Protein AF-A0A7W0W931-F1 (afdb_monomer_lite)

pLDDT: mean 83.73, std 11.63, range [45.88, 95.38]

Foldseek 3Di:
DDPVLLVQLLVLLLQLLVQLQVQLVCLVPPPVVPDDPPDCPSVVSLLVSRLRRSLVSNCVSCVPCSVLLNVQLVVLSVVQLVVLVVVLCVPQNDVVCVVVVNPSSSVSSSVSSSVSSSVSSNVVSVVVVVVVD

Radius of gyration: 16.45 Å; chains: 1; bounding box: 51×22×43 Å

Structure (mmCIF, N/CA/C/O backbone):
data_AF-A0A7W0W931-F1
#
_entry.id   AF-A0A7W0W931-F1
#
loop_
_atom_site.group_PDB
_atom_site.id
_atom_site.type_symbol
_atom_site.label_atom_id
_atom_site.label_alt_id
_atom_site.label_comp_id
_atom_site.label_asym_id
_atom_site.label_entity_id
_atom_site.label_seq_id
_atom_site.pdbx_PDB_ins_code
_atom_site.Cartn_x
_atom_site.Cartn_y
_atom_site.Cartn_z
_atom_site.occupancy
_atom_site.B_iso_or_equiv
_atom_site.auth_seq_id
_atom_site.auth_comp_id
_atom_site.auth_asym_id
_atom_site.auth_atom_id
_atom_site.pdbx_PDB_model_num
ATOM 1 N N . MET A 1 1 ? -20.547 -1.727 14.529 1.00 59.97 1 MET A N 1
ATOM 2 C CA . MET A 1 1 ? -19.397 -0.788 14.589 1.00 59.97 1 MET A CA 1
ATOM 3 C C . MET A 1 1 ? -19.859 0.586 14.098 1.00 59.97 1 MET A C 1
ATOM 5 O O . MET A 1 1 ? -20.535 0.610 13.072 1.00 59.97 1 MET A O 1
ATOM 9 N N . THR A 1 2 ? -19.578 1.699 14.794 1.00 76.44 2 THR A N 1
ATOM 10 C CA . THR A 1 2 ? -20.090 3.027 14.377 1.00 76.44 2 THR A CA 1
ATOM 11 C C . THR A 1 2 ? -19.434 3.487 13.069 1.00 76.44 2 THR A C 1
ATOM 13 O O . THR A 1 2 ? -18.272 3.169 12.801 1.00 76.44 2 THR A O 1
ATOM 16 N N . GLN A 1 3 ? -20.182 4.217 12.237 1.00 80.56 3 GLN A N 1
ATOM 17 C CA . GLN A 1 3 ? -19.738 4.693 10.919 1.00 80.56 3 GLN A CA 1
ATOM 18 C C . GLN A 1 3 ? -18.432 5.504 11.008 1.00 80.56 3 GLN A C 1
ATOM 20 O O . GLN A 1 3 ? -17.532 5.321 10.191 1.00 80.56 3 GLN A O 1
ATOM 25 N N . ALA A 1 4 ? -18.271 6.298 12.072 1.00 81.69 4 ALA A N 1
ATOM 26 C CA . ALA A 1 4 ? -17.059 7.065 12.351 1.00 81.69 4 ALA A CA 1
ATOM 27 C C . ALA A 1 4 ? -15.796 6.195 12.510 1.00 81.69 4 ALA A C 1
ATOM 29 O O . ALA A 1 4 ? -14.731 6.556 12.016 1.00 81.69 4 ALA A O 1
ATOM 30 N N . ILE A 1 5 ? -15.889 5.020 13.148 1.00 80.38 5 ILE A N 1
ATOM 31 C CA . ILE A 1 5 ? -14.724 4.137 13.347 1.00 80.38 5 ILE A CA 1
ATOM 32 C C . ILE A 1 5 ? -14.324 3.466 12.022 1.00 80.38 5 ILE A C 1
ATOM 34 O O . ILE A 1 5 ? -13.137 3.225 11.788 1.00 80.38 5 ILE A O 1
ATOM 38 N N . ARG A 1 6 ? -15.288 3.183 11.132 1.00 84.44 6 ARG A N 1
ATOM 39 C CA . ARG A 1 6 ? -14.988 2.643 9.792 1.00 84.44 6 ARG A CA 1
ATOM 40 C C . ARG A 1 6 ? -14.221 3.671 8.972 1.00 84.44 6 ARG A C 1
ATOM 42 O O . ARG A 1 6 ? -13.127 3.367 8.509 1.00 84.44 6 ARG A O 1
ATOM 49 N N . TRP A 1 7 ? -14.741 4.897 8.902 1.00 87.56 7 TRP A N 1
ATOM 50 C CA . TRP A 1 7 ? -14.079 6.002 8.212 1.00 87.56 7 TRP A CA 1
ATOM 51 C C . TRP A 1 7 ? -12.702 6.304 8.786 1.00 87.56 7 TRP A C 1
ATOM 53 O O . TRP A 1 7 ? -11.751 6.402 8.026 1.00 87.56 7 TRP A O 1
ATOM 63 N N . ARG A 1 8 ? -12.546 6.334 10.114 1.00 88.56 8 ARG A N 1
ATOM 64 C CA . ARG A 1 8 ? -11.226 6.486 10.741 1.00 88.56 8 ARG A CA 1
ATOM 65 C C . 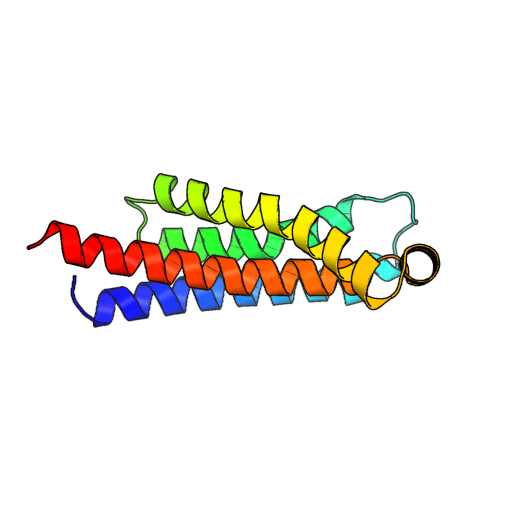ARG A 1 8 ? -10.242 5.406 10.285 1.00 88.56 8 ARG A C 1
ATOM 67 O O . ARG A 1 8 ? -9.099 5.721 9.981 1.00 88.56 8 ARG A O 1
ATOM 74 N N . THR A 1 9 ? -10.670 4.143 10.251 1.00 88.44 9 THR A N 1
ATOM 75 C CA . THR A 1 9 ? -9.797 3.027 9.848 1.00 88.44 9 THR A CA 1
ATOM 76 C C . THR A 1 9 ? -9.381 3.160 8.386 1.00 88.44 9 THR A C 1
ATOM 78 O O . THR A 1 9 ? -8.195 3.076 8.085 1.00 88.44 9 THR A O 1
ATOM 81 N N . LEU A 1 10 ? -10.345 3.423 7.500 1.00 91.12 10 LEU A N 1
ATOM 82 C CA . LEU A 1 10 ? -10.094 3.638 6.077 1.00 91.12 10 LEU A CA 1
ATOM 83 C C . LEU A 1 10 ? -9.149 4.817 5.851 1.00 91.12 10 LEU A C 1
ATOM 85 O O . LEU A 1 10 ? -8.146 4.653 5.170 1.00 91.12 10 LEU A O 1
ATOM 89 N N . SER A 1 11 ? -9.411 5.967 6.474 1.00 92.44 11 SER A N 1
ATOM 90 C CA . SER A 1 11 ? -8.580 7.161 6.318 1.00 92.44 11 SER A CA 1
ATOM 91 C C . SER A 1 11 ? -7.159 6.953 6.837 1.00 92.44 11 SER A C 1
ATOM 93 O O . SER A 1 11 ? -6.216 7.384 6.185 1.00 92.44 11 SER A O 1
ATOM 95 N N . LEU A 1 12 ? -6.971 6.267 7.972 1.00 93.31 12 LEU A N 1
ATOM 96 C CA . LEU A 1 12 ? -5.634 5.999 8.514 1.00 93.31 12 LEU A CA 1
ATOM 97 C C . LEU A 1 12 ? -4.844 5.005 7.659 1.00 93.31 12 LEU A C 1
ATOM 99 O O . LEU A 1 12 ? -3.660 5.228 7.420 1.00 93.31 12 LEU A O 1
ATOM 103 N N . VAL A 1 13 ? -5.480 3.936 7.169 1.00 93.38 13 VAL A N 1
ATOM 104 C CA . VAL A 1 13 ? -4.826 2.994 6.245 1.00 93.38 13 VAL A CA 1
ATOM 105 C C . VAL A 1 13 ? -4.526 3.672 4.912 1.00 93.38 13 VAL A C 1
ATOM 107 O O . VAL A 1 13 ? -3.430 3.505 4.388 1.00 93.38 13 VAL A O 1
ATOM 110 N N . MET A 1 14 ? -5.450 4.489 4.398 1.00 93.81 14 MET A N 1
ATOM 111 C CA . MET A 1 14 ? -5.251 5.275 3.182 1.00 93.81 14 MET A CA 1
ATOM 112 C C . MET A 1 14 ? -4.056 6.212 3.331 1.00 93.81 14 MET A C 1
ATOM 114 O O . MET A 1 14 ? -3.117 6.111 2.549 1.00 93.81 14 MET A O 1
ATOM 118 N N . LEU A 1 15 ? -4.040 7.055 4.366 1.00 94.75 15 LEU A N 1
ATOM 119 C CA . LEU A 1 15 ? -2.926 7.962 4.641 1.00 94.75 15 LEU A CA 1
ATOM 120 C C . LEU A 1 15 ? -1.609 7.199 4.801 1.00 94.75 15 LEU A C 1
ATOM 122 O O . LEU A 1 15 ? -0.621 7.567 4.175 1.00 94.75 15 LEU A O 1
ATOM 126 N N . GLY A 1 16 ? -1.601 6.105 5.564 1.00 94.19 16 GLY A N 1
ATOM 127 C CA . GLY A 1 16 ? -0.421 5.261 5.728 1.00 94.19 16 GLY A CA 1
ATOM 128 C C . GLY A 1 16 ? 0.085 4.687 4.401 1.00 94.19 16 GLY A C 1
ATOM 129 O O . GLY A 1 16 ? 1.269 4.795 4.094 1.00 94.19 16 GLY A O 1
ATOM 130 N N . SER A 1 17 ? -0.808 4.132 3.579 1.00 92.81 17 SER A N 1
ATOM 131 C CA . SER A 1 17 ? -0.461 3.574 2.266 1.00 92.81 17 SER A CA 1
ATOM 132 C C . SER A 1 17 ? 0.039 4.640 1.286 1.00 92.81 17 SER A C 1
ATOM 134 O O . SER A 1 17 ? 0.995 4.391 0.558 1.00 92.81 17 SER A O 1
ATOM 136 N N . LEU A 1 18 ? -0.542 5.846 1.308 1.00 94.12 18 LEU A N 1
ATOM 137 C CA . LEU A 1 18 ? -0.125 6.969 0.468 1.00 94.12 18 LEU A CA 1
ATOM 138 C C . LEU A 1 18 ? 1.230 7.532 0.902 1.00 94.12 18 LEU A C 1
ATOM 140 O O . LEU A 1 18 ? 2.056 7.838 0.048 1.00 94.12 18 LEU A O 1
ATOM 144 N N . LEU A 1 19 ? 1.498 7.618 2.208 1.00 93.50 19 LEU A N 1
ATOM 145 C CA . LEU A 1 19 ? 2.820 7.984 2.723 1.00 93.50 19 LEU A CA 1
ATOM 146 C C . LEU A 1 19 ? 3.871 6.938 2.338 1.00 93.50 19 LEU A C 1
ATOM 148 O O . LEU A 1 19 ? 4.961 7.292 1.894 1.00 93.50 19 LEU A O 1
ATOM 152 N N . GLY A 1 20 ? 3.524 5.653 2.431 1.00 91.56 20 GLY A N 1
ATOM 153 C CA . GLY A 1 20 ? 4.366 4.566 1.942 1.00 91.56 20 GLY A CA 1
ATOM 154 C C . GLY A 1 20 ? 4.623 4.648 0.433 1.00 91.56 20 GLY A C 1
ATOM 155 O O . GLY A 1 20 ? 5.753 4.453 -0.007 1.00 91.56 20 GLY A O 1
ATOM 156 N N . ALA A 1 21 ? 3.609 5.006 -0.359 1.00 91.00 21 ALA A N 1
ATOM 157 C CA . ALA A 1 21 ? 3.733 5.202 -1.803 1.00 91.00 21 ALA A CA 1
ATOM 158 C C . ALA A 1 21 ? 4.607 6.415 -2.149 1.00 91.00 21 ALA A C 1
ATOM 160 O O . ALA A 1 21 ? 5.446 6.326 -3.042 1.00 91.00 21 ALA A O 1
ATOM 161 N N . ALA A 1 22 ? 4.470 7.522 -1.415 1.00 89.12 22 ALA A N 1
ATOM 162 C CA . ALA A 1 22 ? 5.333 8.690 -1.557 1.00 89.12 22 ALA A CA 1
ATOM 163 C C . ALA A 1 22 ? 6.794 8.355 -1.210 1.00 89.12 22 ALA A C 1
ATOM 165 O O . ALA A 1 22 ? 7.705 8.765 -1.928 1.00 89.12 22 ALA A O 1
ATOM 166 N N . GLY A 1 23 ? 7.021 7.553 -0.163 1.00 86.31 23 GLY A N 1
ATOM 167 C CA . GLY A 1 23 ? 8.343 7.030 0.188 1.00 86.31 23 GLY A CA 1
ATOM 168 C C . GLY A 1 23 ? 8.937 6.141 -0.909 1.00 86.31 23 GLY A C 1
ATOM 169 O O . GLY A 1 23 ? 10.077 6.351 -1.320 1.00 86.31 23 GLY A O 1
ATOM 170 N N . ALA A 1 24 ? 8.143 5.211 -1.448 1.00 85.56 24 ALA A N 1
ATOM 171 C CA . ALA A 1 24 ? 8.541 4.350 -2.561 1.00 85.56 24 ALA A CA 1
ATOM 172 C C . ALA A 1 24 ? 8.876 5.153 -3.828 1.00 85.56 24 ALA A C 1
ATOM 174 O O . ALA A 1 24 ? 9.891 4.905 -4.478 1.00 85.56 24 ALA A O 1
ATOM 175 N N . TRP A 1 25 ? 8.056 6.152 -4.158 1.00 84.06 25 TRP A N 1
ATOM 176 C CA . TRP A 1 25 ? 8.287 7.039 -5.295 1.00 84.06 25 TRP A CA 1
ATOM 177 C C . TRP A 1 25 ? 9.559 7.872 -5.118 1.00 84.06 25 TRP A C 1
ATOM 179 O O . TRP A 1 25 ? 10.372 7.945 -6.036 1.00 84.06 25 TRP A O 1
ATOM 189 N N . SER A 1 26 ? 9.772 8.435 -3.927 1.00 82.62 26 SER A N 1
ATOM 190 C CA . SER A 1 26 ? 10.983 9.190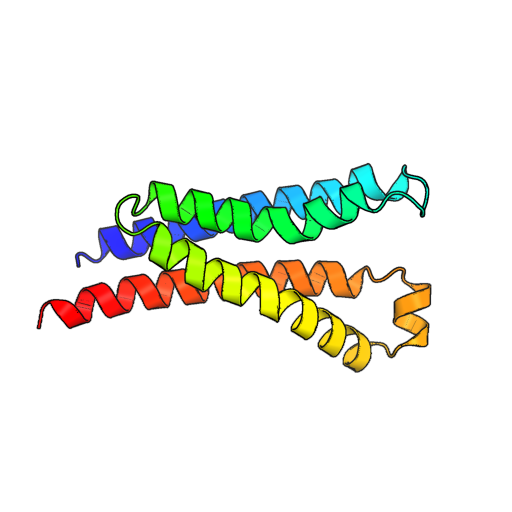 -3.599 1.00 82.62 26 SER A CA 1
ATOM 191 C C . SER A 1 26 ? 12.240 8.322 -3.734 1.00 82.62 26 SER A C 1
ATOM 193 O O . SER A 1 26 ? 13.207 8.722 -4.385 1.00 82.62 26 SER A O 1
ATOM 195 N N . ALA A 1 27 ? 12.205 7.087 -3.223 1.00 76.88 27 ALA A N 1
ATOM 196 C CA . ALA A 1 27 ? 13.30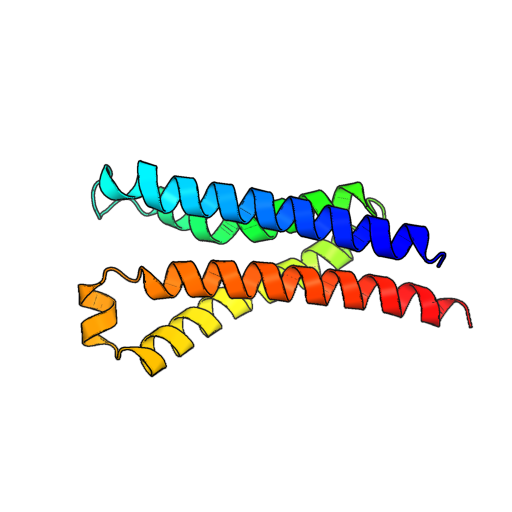3 6.136 -3.379 1.00 76.88 27 ALA A CA 1
ATOM 197 C C . ALA A 1 27 ? 13.570 5.790 -4.855 1.00 76.88 27 ALA A C 1
ATOM 199 O O . ALA A 1 27 ? 14.718 5.775 -5.297 1.00 76.88 27 ALA A O 1
ATOM 200 N N . HIS A 1 28 ? 12.523 5.578 -5.651 1.00 71.62 28 HIS A N 1
ATOM 201 C CA . HIS A 1 28 ? 12.671 5.296 -7.077 1.00 71.62 28 HIS A CA 1
ATOM 202 C C . HIS A 1 28 ? 13.193 6.504 -7.877 1.00 71.62 28 HIS A C 1
ATOM 204 O O . HIS A 1 28 ? 13.965 6.332 -8.816 1.00 71.62 28 HIS A O 1
ATOM 210 N N . HIS A 1 29 ? 12.777 7.726 -7.537 1.00 73.94 29 HIS A N 1
ATOM 211 C CA . HIS A 1 29 ? 13.098 8.916 -8.326 1.00 73.94 29 HIS A CA 1
ATOM 212 C C . HIS A 1 29 ? 14.432 9.566 -7.943 1.00 73.94 29 HIS A C 1
ATOM 214 O O . HIS A 1 29 ? 15.147 10.033 -8.823 1.00 73.94 29 HIS A O 1
ATOM 220 N N . PHE A 1 30 ? 14.787 9.583 -6.656 1.00 72.69 30 PHE A N 1
ATOM 221 C CA . PHE A 1 30 ? 15.977 10.290 -6.168 1.00 72.69 30 PHE A CA 1
ATOM 222 C C . PHE A 1 30 ? 17.133 9.361 -5.786 1.00 72.69 30 PHE A C 1
ATOM 224 O O . PHE A 1 30 ? 18.293 9.760 -5.879 1.00 72.69 30 PHE A O 1
ATOM 231 N N . ILE A 1 31 ? 16.839 8.130 -5.356 1.00 67.81 31 ILE A N 1
ATOM 232 C CA . ILE A 1 31 ? 17.853 7.209 -4.820 1.00 67.81 31 ILE A CA 1
ATOM 233 C C . ILE A 1 31 ? 18.312 6.222 -5.901 1.00 67.81 31 ILE A C 1
ATOM 235 O O . ILE A 1 31 ? 19.509 6.088 -6.140 1.00 67.81 31 ILE A O 1
ATOM 239 N N . ALA A 1 32 ? 17.376 5.583 -6.609 1.00 65.75 32 ALA A N 1
ATOM 240 C CA . ALA A 1 32 ? 17.690 4.571 -7.622 1.00 65.75 32 ALA A CA 1
ATOM 241 C C . ALA A 1 32 ? 18.584 5.045 -8.796 1.00 65.75 32 ALA A C 1
ATOM 243 O O . ALA A 1 32 ? 19.416 4.251 -9.226 1.00 65.75 32 ALA A O 1
ATOM 244 N N . PRO A 1 33 ? 18.498 6.291 -9.315 1.00 68.94 33 PRO A N 1
ATOM 245 C CA . PRO A 1 33 ? 19.352 6.730 -10.427 1.00 68.94 33 PRO A CA 1
ATOM 246 C C . PRO A 1 33 ? 20.837 6.875 -10.074 1.00 68.94 33 PRO A C 1
ATOM 248 O O . PRO A 1 33 ? 21.675 6.894 -10.968 1.00 68.94 33 PRO A O 1
ATOM 251 N N . ASN A 1 34 ? 21.155 7.011 -8.784 1.00 66.56 34 ASN A N 1
ATOM 252 C CA . ASN A 1 34 ? 22.500 7.326 -8.301 1.00 66.56 34 ASN A CA 1
ATOM 253 C C . ASN A 1 34 ? 23.257 6.097 -7.785 1.00 66.56 34 ASN A C 1
ATOM 255 O O . ASN A 1 34 ? 24.359 6.239 -7.255 1.00 66.56 34 ASN A O 1
ATOM 259 N N . LEU A 1 35 ? 22.665 4.903 -7.885 1.00 65.31 35 LEU A N 1
ATOM 260 C CA . LEU A 1 35 ? 23.219 3.695 -7.287 1.00 65.31 35 LEU A CA 1
ATOM 261 C C . LEU A 1 35 ? 23.698 2.698 -8.345 1.00 65.31 35 LEU A C 1
ATOM 263 O O . LEU A 1 35 ? 23.071 2.575 -9.400 1.00 65.31 35 LEU A O 1
ATOM 267 N N . PRO A 1 36 ? 24.799 1.976 -8.065 1.00 66.19 36 PRO A N 1
ATOM 268 C CA . PRO A 1 36 ? 25.265 0.898 -8.923 1.00 66.19 36 PRO A CA 1
ATOM 269 C C . PRO A 1 36 ? 24.157 -0.151 -9.143 1.00 66.19 36 PRO A C 1
ATOM 271 O O . PRO A 1 36 ? 23.421 -0.460 -8.199 1.00 66.19 36 PRO A O 1
ATOM 274 N N . PRO A 1 37 ? 24.019 -0.716 -10.358 1.00 61.56 37 PRO A N 1
ATOM 275 C CA . PRO A 1 37 ? 22.956 -1.668 -10.710 1.00 61.56 37 PRO A CA 1
ATOM 276 C C . PRO A 1 37 ? 22.966 -2.969 -9.880 1.00 61.56 37 PRO A C 1
ATOM 278 O O . PRO A 1 37 ? 21.991 -3.715 -9.874 1.00 61.56 37 PRO A O 1
ATOM 281 N N . ASP A 1 38 ? 24.053 -3.230 -9.163 1.00 63.41 38 ASP A N 1
ATOM 282 C CA . ASP A 1 38 ? 24.285 -4.329 -8.228 1.00 63.41 38 ASP A CA 1
ATOM 283 C C . ASP A 1 38 ? 23.702 -4.092 -6.818 1.00 63.41 38 ASP A C 1
ATOM 285 O O . ASP A 1 38 ? 23.614 -5.029 -6.019 1.00 63.41 38 ASP A O 1
ATOM 289 N N . GLN A 1 39 ? 23.225 -2.882 -6.501 1.00 63.56 39 GLN A N 1
ATOM 290 C CA . GLN A 1 39 ? 22.591 -2.596 -5.212 1.00 63.56 39 GLN A CA 1
ATOM 291 C C . GLN A 1 39 ? 21.072 -2.808 -5.249 1.00 63.56 39 GLN A C 1
ATOM 293 O O . GLN A 1 39 ? 20.298 -1.957 -5.679 1.00 63.56 39 GLN A O 1
ATOM 298 N N . LEU A 1 40 ? 20.632 -3.949 -4.708 1.00 60.22 40 LEU A N 1
ATOM 299 C CA . LEU A 1 40 ? 19.217 -4.333 -4.573 1.00 60.22 40 LEU A CA 1
ATOM 300 C C . LEU A 1 40 ? 18.469 -3.586 -3.449 1.00 60.22 40 LEU A C 1
ATOM 302 O O . LEU A 1 40 ? 17.240 -3.598 -3.395 1.00 60.22 40 LEU A O 1
ATOM 306 N N . THR A 1 41 ? 19.184 -2.936 -2.531 1.00 59.75 41 THR A N 1
ATOM 307 C CA . THR A 1 41 ? 18.626 -2.330 -1.308 1.00 59.75 41 THR A CA 1
ATOM 308 C C . THR A 1 41 ? 17.548 -1.258 -1.552 1.00 59.75 41 THR A C 1
ATOM 310 O O . THR A 1 41 ? 16.520 -1.291 -0.873 1.00 59.75 41 THR A O 1
ATOM 313 N N . PRO A 1 42 ? 17.696 -0.329 -2.518 1.00 61.94 42 PRO A N 1
ATOM 314 C CA . PRO A 1 42 ? 16.668 0.673 -2.823 1.00 61.94 42 PRO A CA 1
ATOM 315 C C . PRO A 1 42 ? 15.402 0.044 -3.402 1.00 61.94 42 PRO A C 1
ATOM 317 O O . PRO A 1 42 ? 14.299 0.508 -3.125 1.00 61.94 42 PRO A O 1
ATOM 320 N N . LEU A 1 43 ? 15.552 -1.044 -4.165 1.00 69.62 43 LEU A N 1
ATOM 321 C CA . LEU A 1 43 ? 14.433 -1.779 -4.749 1.00 69.62 43 LEU A CA 1
ATOM 322 C C . LEU A 1 43 ? 13.545 -2.406 -3.673 1.00 69.62 43 LEU A C 1
ATOM 324 O O . LEU A 1 43 ? 12.321 -2.376 -3.795 1.00 69.62 43 LEU A O 1
ATOM 328 N N . VAL A 1 44 ? 14.142 -2.920 -2.593 1.00 74.19 44 VAL A N 1
ATOM 329 C CA . VAL A 1 44 ? 13.387 -3.465 -1.454 1.00 74.19 44 VAL A CA 1
ATOM 330 C C . VAL A 1 44 ? 12.528 -2.378 -0.805 1.00 74.19 44 VAL A C 1
ATOM 332 O O . VAL A 1 44 ? 11.350 -2.609 -0.525 1.00 74.19 44 VAL A O 1
ATOM 335 N N . TRP A 1 45 ? 13.078 -1.172 -0.631 1.00 79.50 45 TRP A N 1
ATOM 336 C CA . TRP A 1 45 ? 12.347 -0.051 -0.035 1.00 79.50 45 TRP A CA 1
ATOM 337 C C . TRP A 1 45 ? 11.121 0.360 -0.848 1.00 79.50 45 TRP A C 1
ATOM 339 O O . TRP A 1 45 ? 10.077 0.649 -0.263 1.00 79.50 45 TRP A O 1
ATOM 349 N N . ILE A 1 46 ? 11.204 0.321 -2.179 1.00 80.31 46 ILE A N 1
ATOM 350 C CA . ILE A 1 46 ? 10.074 0.646 -3.062 1.00 80.31 46 ILE A CA 1
ATOM 351 C C . ILE A 1 46 ? 8.894 -0.303 -2.809 1.00 80.31 46 ILE A C 1
ATOM 353 O O . ILE A 1 46 ? 7.749 0.133 -2.721 1.00 80.31 46 ILE A O 1
ATOM 357 N N . VAL A 1 47 ? 9.174 -1.596 -2.649 1.00 85.38 47 VAL A N 1
ATOM 358 C CA . VAL A 1 47 ? 8.140 -2.638 -2.562 1.00 85.38 47 VAL A CA 1
ATOM 359 C C . VAL A 1 47 ? 7.583 -2.780 -1.141 1.00 85.38 47 VAL A C 1
ATOM 361 O O . VAL A 1 47 ? 6.436 -3.192 -0.977 1.00 85.38 47 VAL A O 1
ATOM 364 N N . ILE A 1 48 ? 8.362 -2.433 -0.110 1.00 90.75 48 ILE A N 1
ATOM 365 C CA . ILE A 1 48 ? 7.957 -2.597 1.296 1.00 90.75 48 ILE A CA 1
ATOM 366 C C . ILE A 1 48 ? 7.333 -1.340 1.917 1.00 90.75 48 ILE A C 1
ATOM 368 O O . ILE A 1 48 ? 6.605 -1.442 2.903 1.00 90.75 48 ILE A O 1
ATOM 372 N N . SER A 1 49 ? 7.572 -0.148 1.360 1.00 91.88 49 SER A N 1
ATOM 373 C CA . SER A 1 49 ? 7.124 1.102 1.994 1.00 91.88 49 SER A CA 1
ATOM 374 C C . SER A 1 49 ? 5.600 1.223 2.070 1.00 91.88 49 SER A C 1
ATOM 376 O O . SER A 1 49 ? 5.069 1.624 3.105 1.00 91.88 49 SER A O 1
ATOM 378 N N . VAL A 1 50 ? 4.874 0.837 1.014 1.00 93.75 50 VAL A N 1
ATOM 379 C CA . VAL A 1 50 ? 3.399 0.874 0.991 1.00 93.75 50 VAL A CA 1
ATOM 380 C C . VAL A 1 50 ? 2.773 -0.085 2.011 1.00 93.75 50 VAL A C 1
ATOM 382 O O . VAL A 1 50 ? 1.972 0.393 2.817 1.00 93.75 50 VAL A O 1
ATOM 385 N N . PRO A 1 51 ? 3.097 -1.398 2.050 1.00 93.81 51 PRO A N 1
ATOM 386 C CA . PRO A 1 51 ? 2.502 -2.307 3.026 1.00 93.81 51 PRO A CA 1
ATOM 387 C C . PRO A 1 51 ? 2.915 -1.946 4.451 1.00 93.81 51 PRO A C 1
ATOM 389 O O . PRO A 1 51 ? 2.096 -2.069 5.356 1.00 93.81 51 PRO A O 1
ATOM 392 N N . LEU A 1 52 ? 4.135 -1.436 4.664 1.00 94.38 52 LEU A N 1
ATOM 393 C CA . LEU A 1 52 ? 4.561 -0.945 5.972 1.00 94.38 52 LEU A CA 1
ATOM 394 C C . LEU A 1 52 ? 3.722 0.262 6.411 1.00 94.38 52 LEU A C 1
ATOM 396 O O . LEU A 1 52 ? 3.199 0.278 7.524 1.00 94.38 52 LEU A O 1
ATOM 400 N N . GLY A 1 53 ? 3.534 1.244 5.528 1.00 94.88 53 GLY A N 1
ATOM 401 C CA . GLY A 1 53 ? 2.693 2.407 5.794 1.00 94.88 53 GLY A CA 1
ATOM 402 C C . GLY A 1 53 ? 1.233 2.025 6.050 1.00 94.88 53 GLY A C 1
ATOM 403 O O . GLY A 1 53 ? 0.635 2.472 7.031 1.00 94.88 53 GLY A O 1
ATOM 404 N N . ALA A 1 54 ? 0.667 1.136 5.229 1.00 94.06 54 ALA A N 1
ATOM 405 C CA . ALA A 1 54 ? -0.674 0.590 5.425 1.00 94.06 54 ALA A CA 1
ATOM 406 C C . ALA A 1 54 ? -0.797 -0.160 6.761 1.00 94.06 54 ALA A C 1
ATOM 408 O O . ALA A 1 54 ? -1.791 -0.004 7.476 1.00 94.06 54 ALA A O 1
ATOM 409 N N . PHE A 1 55 ? 0.228 -0.930 7.134 1.00 95.19 55 PHE A N 1
ATOM 410 C CA . PHE A 1 55 ? 0.272 -1.659 8.394 1.00 95.19 55 PHE A CA 1
ATOM 411 C C . PHE A 1 55 ? 0.306 -0.707 9.589 1.00 95.19 55 PHE A C 1
ATOM 413 O O . PHE A 1 55 ? -0.516 -0.860 10.492 1.00 95.19 55 PHE A O 1
ATOM 420 N N . ILE A 1 56 ? 1.152 0.327 9.565 1.00 94.50 56 ILE A N 1
ATOM 421 C CA . ILE A 1 56 ? 1.187 1.375 10.596 1.00 94.50 56 ILE A CA 1
ATOM 422 C C . ILE A 1 56 ? -0.174 2.078 10.694 1.00 94.50 56 ILE A C 1
ATOM 424 O O . ILE A 1 56 ? -0.720 2.210 11.790 1.00 94.50 56 ILE A O 1
ATOM 428 N N . GLY A 1 57 ? -0.778 2.457 9.563 1.00 92.62 57 GLY A N 1
ATOM 429 C CA . GLY A 1 57 ? -2.123 3.041 9.532 1.00 92.62 57 GLY A CA 1
ATOM 430 C C . GLY A 1 57 ? -3.174 2.128 10.173 1.00 92.62 57 GLY A C 1
ATOM 431 O O . GLY A 1 57 ? -4.003 2.575 10.971 1.00 92.62 57 GLY A O 1
ATOM 432 N N . SER A 1 58 ? -3.097 0.824 9.900 1.00 92.12 58 SER A N 1
ATOM 433 C CA . SER A 1 58 ? -3.983 -0.179 10.497 1.00 92.12 58 SER A CA 1
ATOM 434 C C . SER A 1 58 ? -3.749 -0.355 12.003 1.00 92.12 58 SER A C 1
ATOM 436 O O . SER A 1 58 ? -4.710 -0.498 12.764 1.00 92.12 58 SER A O 1
ATOM 438 N N . LEU A 1 59 ? -2.490 -0.280 12.447 1.00 93.00 59 LEU A N 1
ATOM 439 C CA . LEU A 1 59 ? -2.084 -0.404 13.843 1.00 93.00 59 LEU A CA 1
ATOM 440 C C . LEU A 1 59 ? -2.599 0.784 14.665 1.00 93.00 59 LEU A C 1
ATOM 442 O O . LEU A 1 59 ? -3.152 0.587 15.744 1.00 93.00 59 LEU A O 1
ATOM 446 N N . LEU A 1 60 ? -2.507 2.003 14.124 1.00 92.38 60 LEU A N 1
ATOM 447 C CA . LEU A 1 60 ? -3.033 3.226 14.745 1.00 92.38 60 LEU A CA 1
ATOM 448 C C . LEU A 1 60 ? -4.567 3.257 14.801 1.00 92.38 60 LEU A C 1
ATOM 450 O O . LEU A 1 60 ? -5.161 3.852 15.706 1.00 92.38 60 LEU A O 1
ATOM 454 N N . ALA A 1 61 ? -5.231 2.627 13.831 1.00 89.44 61 ALA A N 1
ATOM 455 C CA . ALA A 1 61 ? -6.682 2.510 13.825 1.00 89.44 61 ALA A CA 1
ATOM 456 C C . ALA A 1 61 ? -7.181 1.456 14.825 1.00 89.44 61 ALA A C 1
ATOM 458 O O . ALA A 1 61 ? -8.182 1.677 15.512 1.00 89.44 61 ALA A O 1
ATOM 459 N N . ARG A 1 62 ? -6.524 0.288 14.871 1.00 87.25 62 ARG A N 1
ATOM 460 C CA . ARG A 1 62 ? -6.996 -0.917 15.570 1.00 87.25 62 ARG A CA 1
ATOM 461 C C . ARG A 1 62 ? -5.827 -1.752 16.120 1.00 87.25 62 ARG A C 1
ATOM 463 O O . ARG A 1 62 ? -5.613 -2.880 15.666 1.00 87.25 62 ARG A O 1
ATOM 470 N N . PRO A 1 63 ? -5.131 -1.285 17.170 1.00 87.38 63 PRO A N 1
ATOM 471 C CA . PRO A 1 63 ? -3.922 -1.950 17.666 1.00 87.38 63 PRO A CA 1
ATOM 472 C C . PRO A 1 63 ? -4.188 -3.377 18.163 1.00 87.38 63 PRO A C 1
ATOM 474 O O . PRO A 1 63 ? -3.358 -4.266 18.025 1.00 87.38 63 PRO A O 1
ATOM 477 N N . ARG A 1 64 ? -5.391 -3.639 18.683 1.00 87.94 64 ARG A N 1
ATOM 478 C CA . ARG A 1 64 ? -5.769 -4.943 19.245 1.00 87.94 64 ARG A CA 1
ATOM 479 C C . ARG A 1 64 ? -5.994 -6.041 18.193 1.00 87.94 64 ARG A C 1
ATOM 481 O O . ARG A 1 64 ? -6.032 -7.209 18.554 1.00 87.94 64 ARG A O 1
ATOM 488 N N . ARG A 1 65 ? -6.155 -5.685 16.911 1.00 86.75 65 ARG A N 1
ATOM 489 C CA . ARG A 1 65 ? -6.348 -6.627 15.786 1.00 86.75 65 ARG A CA 1
ATOM 490 C C . ARG A 1 65 ? -5.171 -6.603 14.801 1.00 86.75 65 ARG A C 1
ATOM 492 O O . ARG A 1 65 ? -5.336 -6.944 13.633 1.00 86.75 65 ARG A O 1
ATOM 499 N N . TRP A 1 66 ? -3.983 -6.215 15.269 1.00 89.12 66 TRP A N 1
ATOM 500 C CA . TRP A 1 66 ? -2.794 -6.053 14.428 1.00 89.12 66 TRP A CA 1
ATOM 501 C C . TRP A 1 66 ? -2.436 -7.314 13.627 1.00 89.12 66 TRP A C 1
ATOM 503 O O . TRP A 1 66 ? -2.082 -7.196 12.459 1.00 89.12 66 TRP A O 1
ATOM 513 N N . ALA A 1 67 ? -2.588 -8.511 14.207 1.00 90.75 67 ALA A N 1
ATOM 514 C CA . ALA A 1 67 ? -2.249 -9.771 13.542 1.00 90.75 67 ALA A CA 1
ATOM 515 C C . ALA A 1 67 ? -3.132 -10.047 12.312 1.00 90.75 67 ALA A C 1
ATOM 517 O O . ALA A 1 67 ? -2.636 -10.491 11.280 1.00 90.75 67 ALA A O 1
ATOM 518 N N . GLN A 1 68 ? -4.428 -9.721 12.389 1.00 89.44 68 GLN A N 1
ATOM 519 C CA . GLN A 1 68 ? -5.347 -9.849 11.252 1.00 89.44 68 GLN A CA 1
ATOM 520 C C . GLN A 1 68 ? -4.974 -8.869 10.135 1.00 89.44 68 GLN A C 1
ATOM 522 O O . GLN A 1 68 ? -4.913 -9.255 8.970 1.00 89.44 68 GLN A O 1
ATOM 527 N N . SER A 1 69 ? -4.673 -7.615 10.492 1.00 89.19 69 SER A N 1
ATOM 528 C CA . SER A 1 69 ? -4.225 -6.612 9.523 1.00 89.19 69 SER A CA 1
ATOM 529 C C . SER A 1 69 ? -2.902 -7.010 8.863 1.00 89.19 69 SER A C 1
ATOM 531 O O . SER A 1 69 ? -2.788 -6.924 7.645 1.00 89.19 69 SER A O 1
ATOM 533 N N . ALA A 1 70 ? -1.926 -7.488 9.643 1.00 92.19 70 ALA A N 1
ATOM 534 C CA . ALA A 1 70 ? -0.647 -7.981 9.133 1.00 92.19 70 ALA A CA 1
ATOM 535 C C . ALA A 1 70 ? -0.835 -9.146 8.156 1.00 92.19 70 ALA A C 1
ATOM 537 O O . ALA A 1 70 ? -0.235 -9.134 7.085 1.00 92.19 70 ALA A O 1
ATOM 538 N N . GLY A 1 71 ? -1.689 -10.119 8.495 1.00 93.81 71 GLY A N 1
ATOM 539 C CA . GLY A 1 71 ? -1.976 -11.263 7.631 1.00 93.81 71 GLY A CA 1
ATOM 540 C C . GLY A 1 71 ? -2.502 -10.828 6.264 1.00 93.81 71 GLY A C 1
ATOM 541 O O . GLY A 1 71 ? -1.926 -11.174 5.236 1.00 93.81 71 GLY A O 1
ATOM 542 N N . TRP A 1 72 ? -3.545 -9.997 6.241 1.00 94.06 72 TRP A N 1
ATOM 543 C CA . TRP A 1 72 ? -4.144 -9.542 4.987 1.00 94.06 72 TRP A CA 1
ATOM 544 C C . TRP A 1 72 ? -3.247 -8.603 4.175 1.00 94.06 72 TRP A C 1
ATOM 546 O O . TRP A 1 72 ? -3.159 -8.743 2.956 1.00 94.06 72 TRP A O 1
ATOM 556 N N . ILE A 1 73 ? -2.548 -7.671 4.827 1.00 93.94 73 ILE A N 1
ATOM 557 C CA . ILE A 1 73 ? -1.588 -6.792 4.144 1.00 93.94 73 ILE A CA 1
ATOM 558 C C . ILE A 1 73 ? -0.417 -7.614 3.587 1.00 93.94 73 ILE A C 1
ATOM 560 O O . ILE A 1 73 ? 0.038 -7.346 2.478 1.00 93.94 73 ILE A O 1
ATOM 564 N N . GLY A 1 74 ? 0.026 -8.653 4.301 1.00 93.19 74 GLY A N 1
ATOM 565 C CA . GLY A 1 74 ? 1.040 -9.594 3.827 1.00 93.19 74 GLY A CA 1
ATOM 566 C C . GLY A 1 74 ? 0.599 -10.363 2.579 1.00 93.19 74 GLY A C 1
ATOM 567 O O . GLY A 1 74 ? 1.379 -10.504 1.638 1.00 93.19 74 GLY A O 1
ATOM 568 N N . VAL A 1 75 ? -0.668 -10.786 2.519 1.00 95.31 75 VAL A N 1
ATOM 569 C CA . VAL A 1 75 ? -1.258 -11.405 1.319 1.00 95.31 75 VAL A CA 1
ATOM 570 C C . VAL A 1 75 ? -1.251 -10.425 0.145 1.00 95.31 75 VAL A C 1
ATOM 572 O O . VAL A 1 75 ? -0.777 -10.771 -0.938 1.00 95.31 75 VAL A O 1
ATOM 575 N N . VAL A 1 76 ? -1.711 -9.187 0.354 1.00 94.25 76 VAL A N 1
ATOM 576 C CA . VAL A 1 76 ? -1.682 -8.136 -0.679 1.00 94.25 76 VAL A CA 1
ATOM 577 C C . VAL A 1 76 ? -0.256 -7.890 -1.170 1.00 94.25 76 VAL A C 1
ATOM 579 O O . VAL A 1 76 ? -0.022 -7.865 -2.376 1.00 94.25 76 VAL A O 1
ATOM 582 N N . TYR A 1 77 ? 0.703 -7.760 -0.254 1.00 93.75 77 TYR A N 1
ATOM 583 C CA . TYR A 1 77 ? 2.116 -7.596 -0.578 1.00 93.75 77 TYR A CA 1
ATOM 584 C C . TYR A 1 77 ? 2.620 -8.734 -1.470 1.00 93.75 77 TYR A C 1
ATOM 586 O O . TYR A 1 77 ? 3.123 -8.473 -2.564 1.00 93.75 77 TYR A O 1
ATOM 594 N N . PHE A 1 78 ? 2.412 -9.986 -1.056 1.00 94.12 78 PHE A N 1
ATOM 595 C CA . PHE A 1 78 ? 2.888 -11.153 -1.791 1.00 94.12 78 PHE A CA 1
ATOM 596 C C . PHE A 1 78 ? 2.297 -11.208 -3.204 1.00 94.12 78 PHE A C 1
ATOM 598 O O . PHE A 1 78 ? 3.038 -11.280 -4.183 1.00 94.12 78 PHE A O 1
ATOM 605 N N . PHE A 1 79 ? 0.972 -11.099 -3.339 1.00 94.38 79 PHE A N 1
ATOM 606 C CA . PHE A 1 79 ? 0.321 -11.181 -4.649 1.00 94.38 79 PHE A CA 1
ATOM 607 C C . PHE A 1 79 ? 0.581 -9.966 -5.541 1.00 94.38 79 PHE A C 1
ATOM 609 O O . PHE A 1 79 ? 0.617 -10.121 -6.762 1.00 94.38 79 PHE A O 1
ATOM 616 N N . SER A 1 80 ? 0.808 -8.776 -4.976 1.00 93.25 80 SER A N 1
ATOM 617 C CA . SER A 1 80 ? 1.094 -7.570 -5.764 1.00 93.25 80 SER A CA 1
ATOM 618 C C . SER A 1 80 ? 2.369 -7.704 -6.599 1.00 93.25 80 SER A C 1
ATOM 620 O O . SER A 1 80 ? 2.385 -7.276 -7.750 1.00 93.25 80 SER A O 1
ATOM 622 N N . ILE A 1 81 ? 3.399 -8.365 -6.059 1.00 90.81 81 ILE A N 1
ATOM 623 C CA . ILE A 1 81 ? 4.674 -8.622 -6.739 1.00 90.81 81 ILE A CA 1
ATOM 624 C C . ILE A 1 81 ? 4.439 -9.483 -7.987 1.00 90.81 81 ILE A C 1
ATOM 626 O O . ILE A 1 81 ? 4.809 -9.104 -9.099 1.00 90.81 81 ILE A O 1
ATOM 630 N N . PHE A 1 82 ? 3.758 -10.621 -7.836 1.00 92.06 82 PHE A N 1
ATOM 631 C CA . PHE A 1 82 ? 3.486 -11.512 -8.969 1.00 92.06 82 PHE A CA 1
ATOM 632 C C . PHE A 1 82 ? 2.496 -10.903 -9.964 1.00 92.06 82 PHE A C 1
ATOM 634 O O . PHE A 1 82 ? 2.682 -11.025 -11.177 1.00 92.06 82 PHE A O 1
ATOM 641 N N . GLY A 1 83 ? 1.464 -10.221 -9.460 1.00 91.31 83 GLY A N 1
ATOM 642 C CA . GLY A 1 83 ? 0.459 -9.545 -10.273 1.00 91.31 83 GLY A CA 1
ATOM 643 C C . GLY A 1 83 ? 1.076 -8.460 -11.149 1.00 91.31 83 GLY A C 1
ATOM 644 O O . GLY A 1 83 ? 0.859 -8.456 -12.360 1.00 91.31 83 GLY A O 1
ATOM 645 N N . ALA A 1 84 ? 1.916 -7.600 -10.573 1.00 90.81 84 ALA A N 1
ATOM 646 C CA . ALA A 1 84 ? 2.610 -6.550 -11.306 1.00 90.81 84 ALA A CA 1
ATOM 647 C C . ALA A 1 84 ? 3.564 -7.116 -12.364 1.00 90.81 84 ALA A C 1
ATOM 649 O O . ALA A 1 84 ? 3.537 -6.667 -13.508 1.00 90.81 84 ALA A O 1
ATOM 650 N N . ALA A 1 85 ? 4.354 -8.142 -12.026 1.00 86.94 85 ALA A N 1
ATOM 651 C CA . ALA A 1 85 ? 5.265 -8.776 -12.982 1.00 86.94 85 ALA A CA 1
ATOM 652 C C . ALA A 1 85 ? 4.507 -9.417 -14.154 1.00 86.94 85 ALA A C 1
ATOM 654 O O . ALA A 1 85 ? 4.962 -9.387 -15.301 1.00 86.94 85 ALA A O 1
ATOM 655 N N . ARG A 1 86 ? 3.331 -9.999 -13.889 1.00 89.00 86 ARG A N 1
ATOM 656 C CA . ARG A 1 86 ? 2.479 -10.564 -14.937 1.00 89.00 86 ARG A CA 1
ATOM 657 C C . ARG A 1 86 ? 1.865 -9.477 -15.814 1.00 89.00 86 ARG A C 1
ATOM 659 O O . ARG A 1 86 ? 1.891 -9.635 -17.033 1.00 89.00 86 ARG A O 1
ATOM 666 N N . LEU A 1 87 ? 1.339 -8.410 -15.214 1.00 90.38 87 LEU A N 1
ATOM 667 C CA . LEU A 1 87 ? 0.729 -7.283 -15.921 1.00 90.38 87 LEU A CA 1
ATOM 668 C C . LEU A 1 87 ? 1.744 -6.541 -16.792 1.00 90.38 87 LEU A C 1
ATOM 670 O O . LEU A 1 87 ? 1.457 -6.288 -17.954 1.00 90.38 87 LEU A O 1
ATOM 674 N N . GLU A 1 88 ? 2.949 -6.273 -16.288 1.00 89.44 88 GLU A N 1
ATOM 675 C CA . GLU A 1 88 ? 4.010 -5.635 -17.075 1.00 89.44 88 GLU A CA 1
ATOM 676 C C . GLU A 1 88 ? 4.326 -6.453 -18.334 1.00 89.44 88 GLU A C 1
ATOM 678 O O . GLU A 1 88 ? 4.299 -5.936 -19.450 1.00 89.44 88 GLU A O 1
ATOM 683 N N . ARG A 1 89 ? 4.531 -7.766 -18.174 1.00 86.38 89 ARG A N 1
ATOM 684 C CA . ARG A 1 89 ? 4.802 -8.666 -19.303 1.00 86.38 89 ARG A CA 1
ATOM 685 C C . ARG A 1 89 ? 3.659 -8.722 -20.315 1.00 86.38 89 ARG A C 1
ATOM 687 O O . ARG A 1 89 ? 3.924 -8.982 -21.482 1.00 86.38 89 ARG A O 1
ATOM 694 N N . LEU A 1 90 ? 2.413 -8.537 -19.876 1.00 89.25 90 LEU A N 1
ATOM 695 C CA . LEU A 1 90 ? 1.244 -8.501 -20.758 1.00 89.25 90 LEU A CA 1
ATOM 696 C C . LEU A 1 90 ? 1.116 -7.168 -21.504 1.00 89.25 90 LEU A C 1
ATOM 698 O O . LEU A 1 90 ? 0.706 -7.175 -22.657 1.00 89.25 90 LEU A O 1
ATOM 702 N N . LEU A 1 91 ? 1.456 -6.049 -20.860 1.00 88.62 91 LEU A N 1
ATOM 703 C CA . LEU A 1 91 ? 1.264 -4.709 -21.417 1.00 88.62 91 LEU A CA 1
ATOM 704 C C . LEU A 1 91 ? 2.355 -4.309 -22.412 1.00 88.62 91 LEU A C 1
ATOM 706 O O . LEU A 1 91 ? 2.044 -3.715 -23.438 1.00 88.62 91 LEU A O 1
ATOM 710 N N . ILE A 1 92 ? 3.621 -4.610 -22.107 1.00 85.19 92 ILE A N 1
ATOM 711 C CA . ILE A 1 92 ? 4.766 -4.144 -22.911 1.00 85.19 92 ILE A CA 1
ATOM 712 C C . ILE A 1 92 ? 5.639 -5.279 -23.461 1.00 85.19 92 ILE A C 1
ATOM 714 O O . ILE A 1 92 ? 6.500 -5.038 -24.299 1.00 85.19 92 ILE A O 1
ATOM 718 N N . GLY A 1 93 ? 5.410 -6.527 -23.046 1.00 83.50 93 GLY A N 1
ATOM 719 C CA . GLY A 1 93 ? 6.248 -7.661 -23.440 1.00 83.50 93 GLY A CA 1
ATOM 720 C C . GLY A 1 93 ? 7.557 -7.751 -22.644 1.00 83.50 93 GLY A C 1
ATOM 721 O O . GLY A 1 93 ? 7.955 -6.827 -21.937 1.00 83.50 93 GLY A O 1
ATOM 722 N N . LYS A 1 94 ? 8.226 -8.911 -22.712 1.00 78.69 94 LYS A N 1
ATOM 723 C CA . LYS A 1 94 ? 9.414 -9.207 -21.885 1.00 78.69 94 LYS A CA 1
ATOM 724 C C . LYS A 1 94 ? 10.622 -8.339 -22.248 1.00 78.69 94 LYS A C 1
ATOM 726 O O . LYS A 1 94 ? 11.289 -7.835 -21.348 1.00 78.69 94 LYS A O 1
ATOM 731 N N . ASP A 1 95 ? 10.868 -8.149 -23.540 1.00 75.25 95 ASP A N 1
ATOM 732 C CA . ASP A 1 95 ? 12.085 -7.488 -24.022 1.00 75.25 95 ASP A CA 1
ATOM 733 C C . ASP A 1 95 ? 12.041 -5.974 -23.772 1.00 75.25 95 ASP A C 1
ATOM 735 O O . ASP A 1 95 ? 13.020 -5.385 -23.315 1.00 75.25 95 ASP A O 1
ATOM 739 N N . ALA A 1 96 ? 10.870 -5.350 -23.948 1.00 73.19 96 ALA A N 1
ATOM 740 C CA . ALA A 1 96 ? 10.677 -3.937 -23.621 1.00 73.19 96 ALA A CA 1
ATOM 741 C C . ALA A 1 96 ? 10.690 -3.678 -22.103 1.00 73.19 96 ALA A C 1
ATOM 743 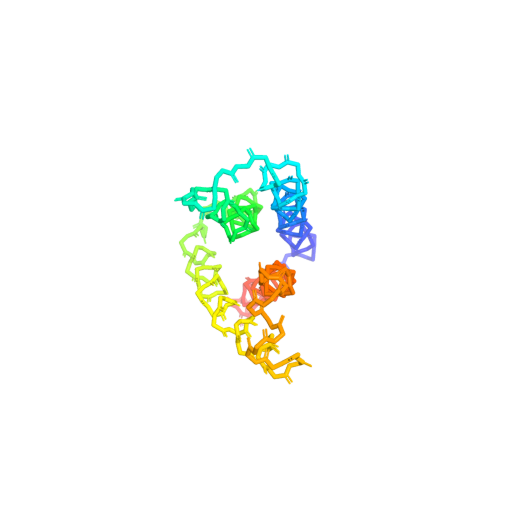O O . ALA A 1 96 ? 11.186 -2.643 -21.663 1.00 73.19 96 ALA A O 1
ATOM 744 N N . ALA A 1 97 ? 10.192 -4.619 -21.290 1.00 70.19 97 ALA A N 1
ATOM 745 C CA . ALA A 1 97 ? 10.247 -4.517 -19.831 1.00 70.19 97 ALA A CA 1
ATOM 746 C C . ALA A 1 97 ? 11.689 -4.534 -19.297 1.00 70.19 97 ALA A C 1
ATOM 748 O O . ALA A 1 97 ? 12.035 -3.728 -18.430 1.00 70.19 97 ALA A O 1
ATOM 749 N N . ALA A 1 98 ? 12.536 -5.407 -19.854 1.00 72.44 98 ALA A N 1
ATOM 750 C CA . ALA A 1 98 ? 13.954 -5.469 -19.512 1.00 72.44 98 ALA A CA 1
ATOM 751 C C . ALA A 1 98 ? 14.695 -4.189 -19.938 1.00 72.44 98 ALA A C 1
ATOM 753 O O . ALA A 1 98 ? 15.441 -3.619 -19.144 1.00 72.44 98 ALA A O 1
ATOM 754 N N . ALA A 1 99 ? 14.428 -3.684 -21.148 1.00 70.94 99 ALA A N 1
ATOM 755 C CA . ALA A 1 99 ? 15.020 -2.439 -21.643 1.00 70.94 99 ALA A CA 1
ATOM 756 C C . ALA A 1 99 ? 14.609 -1.202 -20.817 1.00 70.94 99 ALA A C 1
ATOM 758 O O . ALA A 1 99 ? 15.391 -0.266 -20.665 1.00 70.94 99 ALA A O 1
ATOM 759 N N . ALA A 1 100 ? 13.398 -1.200 -20.249 1.00 68.19 100 ALA A N 1
ATOM 760 C CA . ALA A 1 100 ? 12.885 -0.119 -19.408 1.00 68.19 100 ALA A CA 1
ATOM 761 C C . ALA A 1 100 ? 13.287 -0.229 -17.924 1.00 68.19 100 ALA A C 1
ATOM 763 O O . ALA A 1 100 ? 12.857 0.602 -17.118 1.00 68.19 100 ALA A O 1
ATOM 764 N N . GLY A 1 101 ? 14.062 -1.251 -17.537 1.00 70.31 101 GLY A N 1
ATOM 765 C CA . GLY A 1 101 ? 14.484 -1.468 -16.151 1.00 70.31 101 GLY A CA 1
ATOM 766 C C . GLY A 1 101 ? 13.317 -1.689 -15.183 1.00 70.31 101 GLY A C 1
ATOM 767 O O . GLY A 1 101 ? 13.382 -1.245 -14.040 1.00 70.31 101 GLY A O 1
ATOM 768 N N . HIS A 1 102 ? 12.227 -2.318 -15.636 1.00 79.38 102 HIS A N 1
ATOM 769 C CA . HIS A 1 102 ? 11.061 -2.649 -14.803 1.00 79.38 102 HIS A CA 1
ATOM 770 C C . HIS A 1 102 ? 10.359 -1.449 -14.123 1.00 79.38 102 HIS A C 1
ATOM 772 O O . HIS A 1 102 ? 9.682 -1.590 -13.102 1.00 79.38 102 HIS A O 1
ATOM 778 N N . ARG A 1 103 ? 10.473 -0.236 -14.687 1.00 78.00 103 ARG A N 1
ATOM 779 C CA . ARG A 1 103 ? 9.793 0.970 -14.161 1.00 78.00 103 ARG A CA 1
ATOM 780 C C . ARG A 1 103 ? 8.271 0.814 -14.082 1.00 78.00 103 ARG A C 1
ATOM 782 O O . ARG A 1 103 ? 7.637 1.289 -13.134 1.00 78.00 103 ARG A O 1
ATOM 789 N N . LEU A 1 104 ? 7.678 0.156 -15.081 1.00 82.56 104 LEU A N 1
ATOM 790 C CA . LEU A 1 104 ? 6.238 -0.090 -15.115 1.00 82.56 104 LEU A CA 1
ATOM 791 C C . LEU A 1 104 ? 5.839 -1.085 -14.021 1.00 82.56 104 LEU A C 1
ATOM 793 O O . LEU A 1 104 ? 4.862 -0.847 -13.316 1.00 82.56 104 LEU A O 1
ATOM 797 N N . TYR A 1 105 ? 6.627 -2.139 -13.818 1.00 86.44 105 TYR A N 1
ATOM 798 C CA . TYR A 1 105 ? 6.452 -3.083 -12.722 1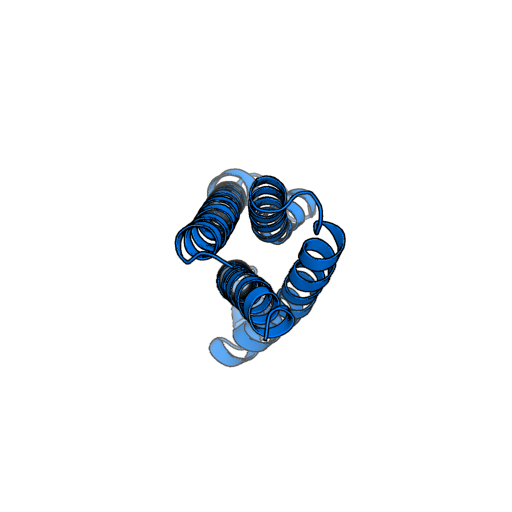.00 86.44 105 TYR A CA 1
ATOM 799 C C . TYR A 1 105 ? 6.393 -2.388 -11.358 1.00 86.44 105 TYR A C 1
ATOM 801 O O . TYR A 1 105 ? 5.416 -2.591 -10.642 1.00 86.44 105 TYR A O 1
ATOM 809 N N . PHE A 1 106 ? 7.351 -1.522 -11.006 1.00 84.94 106 PHE A N 1
ATOM 810 C CA . PHE A 1 106 ? 7.325 -0.842 -9.700 1.00 84.94 106 PHE A CA 1
ATOM 811 C C . PHE A 1 106 ? 6.085 0.031 -9.520 1.00 84.94 106 PHE A C 1
ATOM 813 O O . PHE A 1 106 ? 5.475 0.040 -8.451 1.00 84.94 106 PHE A O 1
ATOM 820 N N . THR A 1 107 ? 5.669 0.713 -10.586 1.00 88.12 107 THR A N 1
ATOM 821 C CA . THR A 1 107 ? 4.442 1.515 -10.578 1.00 88.12 107 THR A CA 1
ATOM 822 C C . THR A 1 107 ? 3.213 0.635 -10.334 1.00 88.12 107 THR A C 1
ATOM 824 O O . THR A 1 107 ? 2.382 0.945 -9.480 1.00 88.12 107 THR A O 1
ATOM 827 N N . LEU A 1 108 ? 3.114 -0.501 -11.031 1.00 89.94 108 LEU A N 1
ATOM 828 C CA . LEU A 1 108 ? 2.025 -1.464 -10.869 1.00 89.94 108 LEU A CA 1
ATOM 829 C C . LEU A 1 108 ? 2.004 -2.084 -9.468 1.00 89.94 108 LEU A C 1
ATOM 831 O O . LEU A 1 108 ? 0.929 -2.222 -8.890 1.00 89.94 108 LEU A O 1
ATOM 835 N N . VAL A 1 109 ? 3.169 -2.416 -8.904 1.00 92.25 109 VAL A N 1
ATOM 836 C CA . VAL A 1 109 ? 3.293 -2.916 -7.528 1.00 92.25 109 VAL A CA 1
ATOM 837 C C . VAL A 1 109 ? 2.706 -1.905 -6.546 1.00 92.25 109 VAL A C 1
ATOM 839 O O . VAL A 1 109 ? 1.828 -2.266 -5.766 1.00 92.25 109 VAL A O 1
ATOM 842 N N . ILE A 1 110 ? 3.135 -0.639 -6.610 1.00 91.06 110 ILE A N 1
ATOM 843 C CA . ILE A 1 110 ? 2.654 0.417 -5.707 1.00 91.06 110 ILE A CA 1
ATOM 844 C C . ILE A 1 110 ? 1.132 0.563 -5.817 1.00 91.06 110 ILE A C 1
ATOM 846 O O . ILE A 1 110 ? 0.438 0.565 -4.800 1.00 91.06 110 ILE A O 1
ATOM 850 N N . LEU A 1 111 ? 0.597 0.631 -7.040 1.00 93.06 111 LEU A N 1
ATOM 851 C CA . LEU A 1 111 ? -0.843 0.774 -7.270 1.00 93.06 111 LEU A CA 1
ATOM 852 C C . LEU A 1 111 ? -1.640 -0.413 -6.714 1.00 93.06 111 LEU A C 1
ATOM 854 O O . LEU A 1 111 ? -2.634 -0.209 -6.015 1.00 93.06 111 LEU A O 1
ATOM 858 N N . LEU A 1 112 ? -1.192 -1.644 -6.976 1.00 94.69 112 LEU A N 1
ATOM 859 C CA . LEU A 1 112 ? -1.831 -2.856 -6.458 1.00 94.69 112 LEU A CA 1
ATOM 860 C C . LEU A 1 112 ? -1.781 -2.916 -4.931 1.00 94.69 112 LEU A C 1
ATOM 862 O O . LEU A 1 112 ? -2.761 -3.316 -4.305 1.00 94.69 112 LEU A O 1
ATOM 866 N N . GLN A 1 113 ? -0.673 -2.497 -4.322 1.00 94.94 113 GLN A N 1
ATOM 867 C CA . GLN A 1 113 ? -0.536 -2.475 -2.870 1.00 94.94 113 GLN A CA 1
ATOM 868 C C . GLN A 1 113 ? -1.451 -1.431 -2.235 1.00 94.94 113 GLN A C 1
ATOM 870 O O . GLN A 1 113 ? -2.139 -1.760 -1.272 1.00 94.94 113 GLN A O 1
ATOM 875 N N . VAL A 1 114 ? -1.531 -0.210 -2.775 1.00 94.31 114 VAL A N 1
ATOM 876 C CA . VAL A 1 114 ? -2.457 0.822 -2.275 1.00 94.31 114 VAL A CA 1
ATOM 877 C C . VAL A 1 114 ? -3.904 0.341 -2.403 1.00 94.31 114 VAL A C 1
ATOM 879 O O . VAL A 1 114 ? -4.637 0.322 -1.413 1.00 94.31 114 VAL A O 1
ATOM 882 N N . ALA A 1 115 ? -4.307 -0.123 -3.589 1.00 95.38 115 ALA A N 1
ATOM 883 C CA . ALA A 1 115 ? -5.665 -0.605 -3.832 1.00 95.38 115 ALA A CA 1
ATOM 884 C C . ALA A 1 115 ? -6.021 -1.807 -2.939 1.00 95.38 115 ALA A C 1
ATOM 886 O O . ALA A 1 115 ? -7.074 -1.821 -2.300 1.00 95.38 115 ALA A O 1
ATOM 887 N N . GLY A 1 116 ? -5.121 -2.788 -2.832 1.00 94.50 116 GLY A N 1
ATOM 888 C CA . GLY A 1 116 ? -5.309 -3.963 -1.986 1.00 94.50 116 GLY A CA 1
ATOM 889 C C . GLY A 1 116 ? -5.376 -3.615 -0.498 1.00 94.50 116 GLY A C 1
ATOM 890 O O . GLY A 1 116 ? -6.235 -4.134 0.210 1.00 94.50 116 GLY A O 1
ATOM 891 N N . SER A 1 117 ? -4.547 -2.681 -0.022 1.00 93.56 117 SER A N 1
ATOM 892 C CA . SER A 1 117 ? -4.576 -2.198 1.369 1.00 93.56 117 SER A CA 1
ATOM 893 C C . SER A 1 117 ? -5.924 -1.574 1.728 1.00 93.56 117 SER A C 1
ATOM 895 O O . SER A 1 117 ? -6.471 -1.829 2.802 1.00 93.56 117 SER A O 1
ATOM 897 N N . LEU A 1 118 ? -6.481 -0.774 0.815 1.00 93.75 118 LEU A N 1
ATOM 898 C CA . LEU A 1 118 ? -7.795 -0.158 0.985 1.00 93.75 118 LEU A CA 1
ATOM 899 C C . LEU A 1 118 ? -8.917 -1.198 0.964 1.00 93.75 118 LEU A C 1
ATOM 901 O O . LEU A 1 118 ? -9.812 -1.140 1.808 1.00 93.75 118 LEU A O 1
ATOM 905 N N . ALA A 1 119 ? -8.847 -2.178 0.059 1.00 93.75 119 ALA A N 1
ATOM 906 C CA . ALA A 1 119 ? -9.803 -3.281 0.002 1.00 93.75 119 ALA A CA 1
ATOM 907 C C . ALA A 1 119 ? -9.788 -4.114 1.296 1.00 93.75 119 ALA A C 1
ATOM 909 O O . ALA A 1 119 ? -10.844 -4.427 1.845 1.00 93.75 119 ALA A O 1
ATOM 910 N N . VAL A 1 120 ? -8.601 -4.399 1.841 1.00 92.00 120 VAL A N 1
ATOM 911 C CA . VAL A 1 120 ? -8.431 -5.072 3.137 1.00 92.00 120 VAL A CA 1
ATOM 912 C C . VAL A 1 120 ? -9.020 -4.241 4.275 1.00 92.00 120 VAL A C 1
ATOM 914 O O . VAL A 1 120 ? -9.769 -4.765 5.100 1.00 92.00 120 VAL A O 1
ATOM 917 N N . ALA A 1 121 ? -8.733 -2.938 4.325 1.00 90.88 121 ALA A N 1
ATOM 918 C CA . ALA A 1 121 ? -9.297 -2.053 5.343 1.00 90.88 121 ALA A CA 1
ATOM 919 C C . ALA A 1 121 ? -10.831 -2.002 5.268 1.00 90.88 121 ALA A C 1
ATOM 921 O O . ALA A 1 121 ? -11.512 -2.039 6.298 1.00 90.88 121 ALA A O 1
ATOM 922 N N . TRP A 1 122 ? -11.390 -1.974 4.059 1.00 90.88 122 TRP A N 1
ATOM 923 C CA . TRP A 1 122 ? -12.829 -2.060 3.839 1.00 90.88 122 TRP A CA 1
ATOM 924 C C . TRP A 1 122 ? -13.401 -3.390 4.342 1.00 90.88 122 TRP A C 1
ATOM 926 O O . TRP A 1 122 ? -14.314 -3.403 5.168 1.00 90.88 122 TRP A O 1
ATOM 936 N N . HIS A 1 123 ? -12.808 -4.510 3.933 1.00 89.12 123 HIS A N 1
ATOM 937 C CA . HIS A 1 123 ? -13.227 -5.848 4.341 1.00 89.12 123 HIS A CA 1
ATOM 938 C C . HIS A 1 123 ? -13.223 -6.011 5.872 1.00 89.12 123 HIS A C 1
ATOM 940 O O . HIS A 1 123 ? -14.264 -6.286 6.471 1.00 89.12 123 HIS A O 1
ATOM 946 N N . LEU A 1 124 ? -12.112 -5.686 6.538 1.00 84.00 124 LEU A N 1
ATOM 947 C CA . LEU A 1 124 ? -11.968 -5.804 7.995 1.00 84.00 124 LEU A CA 1
ATOM 948 C C . LEU A 1 124 ? -12.908 -4.882 8.789 1.00 84.00 124 LEU A C 1
ATOM 950 O O . LEU A 1 124 ? -13.186 -5.118 9.974 1.00 84.00 124 LEU A O 1
ATOM 954 N N . THR A 1 125 ? -13.366 -3.780 8.194 1.00 83.88 125 THR A N 1
ATOM 955 C CA . THR A 1 125 ? -14.360 -2.896 8.823 1.00 83.88 125 THR A CA 1
ATOM 956 C C . THR A 1 125 ? -15.795 -3.362 8.575 1.00 83.88 125 THR A C 1
ATOM 958 O O . THR A 1 125 ? -16.656 -3.118 9.426 1.00 83.88 125 THR A O 1
ATOM 961 N N . SER A 1 126 ? -16.043 -4.079 7.476 1.00 80.94 126 SER A N 1
ATOM 962 C CA . SER A 1 126 ? -17.332 -4.704 7.169 1.00 80.94 126 SER A CA 1
ATOM 963 C C . SER A 1 126 ? -17.626 -5.926 8.050 1.00 80.94 126 SER A C 1
ATOM 965 O O . SER A 1 126 ? -18.685 -5.964 8.670 1.00 80.94 126 SER A O 1
ATOM 967 N N . GLU A 1 127 ? -16.671 -6.844 8.241 1.00 71.12 127 GLU A N 1
ATOM 968 C CA . GLU A 1 127 ? -16.863 -8.050 9.070 1.00 71.12 127 GLU A CA 1
ATOM 969 C C . GLU A 1 127 ? -17.170 -7.718 10.534 1.00 71.12 127 GLU A C 1
ATOM 971 O O . GLU A 1 127 ? -18.100 -8.252 11.128 1.00 71.12 127 GLU A O 1
ATOM 976 N N . ALA A 1 128 ? -16.490 -6.712 11.094 1.00 63.06 128 ALA A N 1
ATOM 977 C CA . ALA A 1 128 ? -16.753 -6.220 12.450 1.00 63.06 128 ALA A CA 1
ATOM 978 C C . ALA A 1 128 ? -18.165 -5.617 12.646 1.00 63.06 128 ALA A C 1
ATOM 980 O O . ALA A 1 128 ? -18.527 -5.211 13.758 1.00 63.06 128 ALA A O 1
ATOM 981 N N . THR A 1 129 ? -18.930 -5.458 11.564 1.00 58.84 129 THR A N 1
ATOM 982 C CA . THR A 1 129 ? -20.342 -5.072 11.606 1.00 58.84 129 THR A CA 1
ATOM 983 C C . THR A 1 129 ? -21.258 -6.295 11.678 1.00 58.84 129 THR A C 1
ATOM 985 O O . THR A 1 129 ? -22.253 -6.209 12.389 1.00 58.84 129 THR A O 1
ATOM 988 N N . ASN A 1 130 ? -20.901 -7.406 11.025 1.00 58.28 130 ASN A N 1
ATO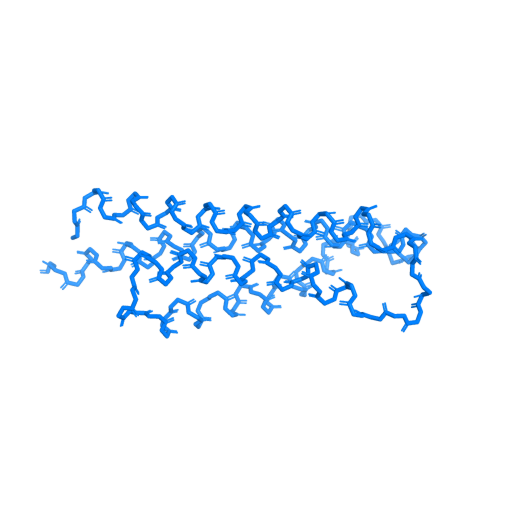M 989 C CA . ASN A 1 130 ? -21.713 -8.626 10.973 1.00 58.28 130 ASN A CA 1
ATOM 990 C C . ASN A 1 130 ? -21.636 -9.460 12.259 1.00 58.28 130 ASN A C 1
ATOM 992 O O . ASN A 1 130 ? -22.653 -10.002 12.659 1.00 58.28 130 ASN A O 1
ATOM 996 N N . ASP A 1 131 ? -20.508 -9.462 12.978 1.00 54.72 131 ASP A N 1
ATOM 997 C CA . ASP A 1 131 ? -20.360 -10.161 14.277 1.00 54.72 131 ASP A CA 1
ATOM 998 C C . ASP A 1 131 ? -21.268 -9.619 15.410 1.00 54.72 131 ASP A C 1
ATOM 1000 O O . ASP A 1 131 ? -21.165 -10.042 16.561 1.00 54.72 131 ASP A O 1
ATOM 1004 N N . LYS A 1 132 ? -22.082 -8.591 15.140 1.00 49.69 132 LYS A N 1
ATOM 1005 C CA . LYS A 1 132 ? -22.943 -7.917 16.128 1.00 49.69 132 LYS A CA 1
ATOM 1006 C C . LYS A 1 132 ? -24.440 -8.045 15.829 1.00 49.69 132 LYS A C 1
ATOM 1008 O O . LYS A 1 132 ? -25.221 -7.368 16.499 1.00 49.69 132 LYS A O 1
ATOM 1013 N N . LEU A 1 133 ? -24.808 -8.835 14.824 1.00 45.88 133 LEU A N 1
ATOM 1014 C CA . LEU A 1 133 ? -26.181 -9.222 14.497 1.00 45.88 133 LEU A CA 1
ATOM 1015 C C . LEU A 1 133 ? -26.386 -10.684 14.897 1.00 45.88 133 LEU A C 1
ATOM 1017 O O . LEU A 1 133 ? -27.506 -10.988 15.352 1.00 45.88 133 LEU A O 1
#

Sequence (133 aa):
MTQAIRWRTLSLVMLGSLLGAAGAWSAHHFIAPNLPPDQLTPLVWIVISVPLGAFIGSLLARPRRWAQSAGWIGVVYFFSIFGAARLERLLIGKDAAAAAGHRLYFTLVILLQVAGSLAVAWHLTSEATNDKL

Secondary structure (DSSP, 8-state):
--HHHHHHHHHHHHHHHHHHHHHHHHIIIIIGGGS-TT--HHHHHHHHHHHHHHHHHHHHH-GGGHHHHHHHHHHHHHHHHHHHHHHHHHHT-HHHHHHTTTHHHHHHHHHHHHHHHHHHHHHHHHHHHHTT-